Protein AF-A0A150VPA8-F1 (afdb_monomer_lite)

Secondary structure (DSSP, 8-state):
-------SSSEEEEEEEEEEESEETTEEPPTTEEEEEEEEEEEESTT--EEPPPHHHHEEEE-TTHHHHHHH-TTS--SS--EEPPBB-HHHHH-TT----B-TTTPEEPTT-EEEEEEEEEEETT---TT-EEEE-SS-SS-SEEEE----EE---------

Foldseek 3Di:
DPDQPPDPDQKDKDFPAWAWAQDDVVGGAPPQKIKIKTKIKMAGHAPDKDFQAQFLAWKAKDAPCQVVVCVVPVLFDGLTFPDKDAWAAPVQVPDPVRDPHADNGRGIHDHPGITIMMTIGMDGPPTDLCAIWMATGRDDPDGPGTDRNHDHYYPPDPPPPDD

Radius of gyration: 15.94 Å; chains: 1; bounding box: 43×34×48 Å

Structure (mmCIF, N/CA/C/O backbone):
data_AF-A0A150VPA8-F1
#
_entry.id   AF-A0A150VPA8-F1
#
loop_
_atom_site.group_PDB
_atom_site.id
_atom_site.type_symbol
_atom_site.label_atom_id
_atom_site.label_alt_id
_atom_site.label_comp_id
_atom_site.label_asym_id
_atom_site.label_entity_id
_atom_site.label_seq_id
_atom_site.pdbx_PDB_ins_code
_atom_site.Cartn_x
_atom_site.Cartn_y
_atom_site.Cartn_z
_atom_site.occupancy
_atom_site.B_iso_or_equiv
_atom_site.auth_seq_id
_atom_site.auth_comp_id
_atom_site.auth_asym_id
_atom_site.auth_atom_id
_atom_site.pdbx_PDB_model_num
ATOM 1 N N . MET A 1 1 ? 2.827 -22.348 -7.184 1.00 30.06 1 MET A N 1
ATOM 2 C CA . MET A 1 1 ? 2.744 -20.997 -7.776 1.00 30.06 1 MET A CA 1
ATOM 3 C C . MET A 1 1 ? 1.298 -20.562 -7.666 1.00 30.06 1 MET A C 1
ATOM 5 O O . MET A 1 1 ? 0.452 -21.239 -8.229 1.00 30.06 1 MET A O 1
ATOM 9 N N . LEU A 1 2 ? 1.004 -19.539 -6.863 1.00 28.55 2 LEU A N 1
ATOM 10 C CA . LEU A 1 2 ? -0.327 -18.933 -6.831 1.00 28.55 2 LEU A CA 1
ATOM 11 C C . LEU A 1 2 ? -0.445 -18.065 -8.087 1.00 28.55 2 LEU A C 1
ATOM 13 O O . LEU A 1 2 ? 0.190 -17.016 -8.168 1.00 28.55 2 LEU A O 1
ATOM 17 N N . SER A 1 3 ? -1.161 -18.564 -9.093 1.00 29.86 3 SER A N 1
ATOM 18 C CA . SER A 1 3 ? -1.551 -17.770 -10.257 1.00 29.86 3 SER A CA 1
ATOM 19 C C . SER A 1 3 ? -2.592 -16.759 -9.798 1.00 29.86 3 SER A C 1
ATOM 21 O O . SER A 1 3 ? -3.674 -17.143 -9.366 1.00 29.86 3 SER A O 1
ATOM 23 N N . VAL A 1 4 ? -2.239 -15.479 -9.850 1.00 41.88 4 VAL A N 1
ATOM 24 C CA . VAL A 1 4 ? -3.201 -14.384 -9.721 1.00 41.88 4 VAL A CA 1
ATOM 25 C C . VAL A 1 4 ? -3.931 -14.328 -11.062 1.00 41.88 4 VAL A C 1
ATOM 27 O O . VAL A 1 4 ? -3.280 -14.136 -12.091 1.00 41.88 4 VAL A O 1
ATOM 30 N N . GLU A 1 5 ? -5.237 -14.605 -11.078 1.00 39.00 5 GLU A N 1
ATOM 31 C CA . GLU A 1 5 ? -6.059 -14.423 -12.278 1.00 39.00 5 GLU A CA 1
ATOM 32 C C . GLU A 1 5 ? -5.862 -12.994 -12.797 1.00 39.00 5 GLU A C 1
ATOM 34 O O . GLU A 1 5 ? -5.919 -12.029 -12.034 1.00 39.00 5 GLU A O 1
ATOM 39 N N . GLN A 1 6 ? -5.562 -12.860 -14.092 1.00 42.88 6 GLN A N 1
ATOM 40 C CA . GLN A 1 6 ? -5.503 -11.557 -14.744 1.00 42.88 6 GLN A CA 1
ATOM 41 C C . GLN A 1 6 ? -6.928 -11.013 -14.802 1.00 42.88 6 GLN A C 1
ATOM 43 O O . GLN A 1 6 ? -7.701 -11.378 -15.686 1.00 42.88 6 GLN A O 1
ATOM 48 N N . GLY A 1 7 ? -7.292 -10.178 -13.834 1.00 46.00 7 GLY A N 1
ATOM 49 C CA . GLY A 1 7 ? -8.530 -9.422 -13.915 1.00 46.00 7 GLY A CA 1
ATOM 50 C C . GLY A 1 7 ? -8.489 -8.370 -15.036 1.00 46.00 7 GLY A C 1
ATOM 51 O O . GLY A 1 7 ? -7.509 -8.268 -15.775 1.00 46.00 7 GLY A O 1
ATOM 52 N N . PRO A 1 8 ? -9.540 -7.547 -15.181 1.00 52.78 8 PRO A N 1
ATOM 53 C CA . PRO A 1 8 ? -9.716 -6.631 -16.317 1.00 52.78 8 PRO A CA 1
ATOM 54 C C . PRO A 1 8 ? -8.691 -5.485 -16.393 1.00 52.78 8 PRO A C 1
ATOM 56 O O . PRO A 1 8 ? -8.744 -4.666 -17.315 1.00 52.78 8 PRO A O 1
ATOM 59 N N . TYR A 1 9 ? -7.775 -5.386 -15.433 1.00 60.19 9 TYR A N 1
ATOM 60 C CA . TYR A 1 9 ? -6.811 -4.303 -15.353 1.00 60.19 9 TYR A CA 1
ATOM 61 C C . TYR A 1 9 ? -5.526 -4.644 -16.122 1.00 60.19 9 TYR A C 1
ATOM 63 O O . TYR A 1 9 ? -5.064 -5.781 -16.093 1.00 60.19 9 TYR A O 1
ATOM 71 N N . PRO A 1 10 ? -4.891 -3.667 -16.797 1.00 73.12 10 PRO A N 1
ATOM 72 C CA . PRO A 1 10 ? -3.720 -3.903 -17.651 1.00 73.12 10 PRO A CA 1
ATOM 73 C C . PRO A 1 10 ? -2.423 -4.202 -16.869 1.00 73.12 10 PRO A C 1
ATOM 75 O O . PRO A 1 10 ? -1.325 -4.009 -17.400 1.00 73.12 10 PRO A O 1
ATOM 78 N N . HIS A 1 11 ? -2.531 -4.640 -15.613 1.00 80.25 11 HIS A N 1
ATOM 79 C CA . HIS A 1 11 ? -1.420 -4.836 -14.696 1.00 80.25 11 HIS A CA 1
ATOM 80 C C . HIS A 1 11 ? -1.660 -5.990 -13.724 1.00 80.25 11 HIS A C 1
ATOM 82 O O . HIS A 1 11 ? -2.772 -6.476 -13.555 1.00 80.25 11 HIS A O 1
ATOM 88 N N . THR A 1 12 ? -0.578 -6.425 -13.094 1.00 85.69 12 THR A N 1
ATOM 89 C CA . THR A 1 12 ? -0.576 -7.393 -12.004 1.00 85.69 12 THR A CA 1
ATOM 90 C C . THR A 1 12 ? -0.005 -6.725 -10.765 1.00 85.69 12 THR A C 1
ATOM 92 O O . THR A 1 12 ? 0.948 -5.945 -10.858 1.00 85.69 12 THR A O 1
ATOM 95 N N . VAL A 1 13 ? -0.578 -7.046 -9.607 1.00 88.38 13 VAL A N 1
ATOM 96 C CA . VAL A 1 13 ? -0.109 -6.576 -8.303 1.00 88.38 13 VAL A CA 1
ATOM 97 C C . VAL A 1 13 ? 0.208 -7.775 -7.428 1.00 88.38 13 VAL A C 1
ATOM 99 O O . VAL A 1 13 ? -0.566 -8.727 -7.332 1.00 88.38 13 VAL A O 1
ATOM 102 N N . ARG A 1 14 ? 1.360 -7.725 -6.763 1.00 91.06 14 ARG A N 1
ATOM 103 C CA . ARG A 1 14 ? 1.750 -8.691 -5.740 1.00 91.06 14 ARG A CA 1
ATOM 104 C C . ARG A 1 14 ? 2.152 -7.958 -4.472 1.00 91.06 14 ARG A C 1
ATOM 106 O O . ARG A 1 14 ? 2.996 -7.066 -4.515 1.00 91.06 14 ARG A O 1
ATOM 113 N N . ILE A 1 15 ? 1.622 -8.405 -3.343 1.00 93.50 15 ILE A N 1
ATOM 114 C CA . ILE A 1 15 ? 2.077 -7.962 -2.027 1.00 93.50 15 ILE A CA 1
ATOM 115 C C . ILE A 1 15 ? 3.445 -8.590 -1.768 1.00 93.50 15 ILE A C 1
ATOM 117 O O . ILE A 1 15 ? 3.599 -9.812 -1.783 1.00 93.50 15 ILE A O 1
ATOM 121 N N . VAL A 1 16 ? 4.453 -7.743 -1.603 1.00 94.31 16 VAL A N 1
ATOM 122 C CA . VAL A 1 16 ? 5.800 -8.143 -1.186 1.00 94.31 16 VAL A CA 1
ATOM 123 C C . VAL A 1 16 ? 5.861 -8.209 0.332 1.00 94.31 16 VAL A C 1
ATOM 125 O O . VAL A 1 16 ? 6.441 -9.144 0.873 1.00 94.31 16 VAL A O 1
ATOM 128 N N . ASP A 1 17 ? 5.252 -7.229 0.998 1.00 93.44 17 ASP A N 1
ATOM 129 C CA . ASP A 1 17 ? 5.276 -7.095 2.447 1.00 93.44 17 ASP A CA 1
ATOM 130 C C . ASP A 1 17 ? 4.063 -6.303 2.942 1.00 93.44 17 ASP A C 1
ATOM 132 O O . ASP A 1 17 ? 3.506 -5.488 2.200 1.00 93.44 17 ASP A O 1
ATOM 136 N N . ALA A 1 18 ? 3.683 -6.529 4.195 1.00 94.94 18 ALA A N 1
ATOM 137 C CA . ALA A 1 18 ? 2.577 -5.848 4.852 1.00 94.94 18 ALA A CA 1
ATOM 138 C C . ALA A 1 18 ? 2.915 -5.607 6.322 1.00 94.94 18 ALA A C 1
ATOM 140 O O . ALA A 1 18 ? 3.324 -6.528 7.038 1.00 94.94 18 ALA A O 1
ATOM 141 N N . PHE A 1 19 ? 2.725 -4.376 6.784 1.00 93.62 19 PHE A N 1
ATOM 142 C CA . PHE A 1 19 ? 3.023 -4.016 8.158 1.00 93.62 19 PHE A CA 1
ATOM 143 C C . PHE A 1 19 ? 2.129 -2.915 8.708 1.00 93.62 19 PHE A C 1
ATOM 145 O O . PHE A 1 19 ? 1.557 -2.124 7.968 1.00 93.62 19 PHE A O 1
ATOM 152 N N . VAL A 1 20 ? 2.011 -2.892 10.030 1.00 93.69 20 VAL A N 1
ATOM 153 C CA . VAL A 1 20 ? 1.402 -1.802 10.781 1.00 93.69 20 VAL A CA 1
ATOM 154 C C . VAL A 1 20 ? 2.487 -0.788 11.119 1.00 93.69 20 VAL A C 1
ATOM 156 O O . VAL A 1 20 ? 3.524 -1.173 11.665 1.00 93.69 20 VAL A O 1
ATOM 159 N N . SER A 1 21 ? 2.230 0.480 10.812 1.00 90.25 21 SER A N 1
ATOM 160 C CA . SER A 1 21 ? 3.109 1.614 11.091 1.00 90.25 21 SER A CA 1
ATOM 161 C C . SER A 1 21 ? 2.324 2.725 11.794 1.00 90.25 21 SER A C 1
ATOM 163 O O . SER A 1 21 ? 1.208 3.035 11.368 1.00 90.25 21 SER A O 1
ATOM 165 N N . PRO A 1 22 ? 2.875 3.363 12.841 1.00 89.31 22 PRO A N 1
ATOM 166 C CA . PRO A 1 22 ? 2.262 4.554 13.427 1.00 89.31 22 PRO A CA 1
ATOM 167 C C . PRO A 1 22 ? 2.276 5.750 12.465 1.00 89.31 22 PRO A C 1
ATOM 169 O O . PRO A 1 22 ? 1.453 6.647 12.610 1.00 89.31 22 PRO A O 1
ATOM 172 N N . ASP A 1 23 ? 3.154 5.741 11.458 1.00 85.44 23 ASP A N 1
ATOM 173 C CA . ASP A 1 23 ? 3.377 6.877 10.567 1.00 85.44 23 ASP A CA 1
ATOM 174 C C . ASP A 1 23 ? 3.334 6.465 9.087 1.00 85.44 23 ASP A C 1
ATOM 176 O O . ASP A 1 23 ? 3.852 5.414 8.689 1.00 85.44 23 ASP A O 1
ATOM 180 N N . ALA A 1 24 ? 2.752 7.330 8.259 1.00 85.94 24 ALA A N 1
ATOM 181 C CA . ALA A 1 24 ? 3.022 7.410 6.829 1.00 85.94 24 ALA A CA 1
ATOM 182 C C . ALA A 1 24 ? 4.040 8.546 6.582 1.00 85.94 24 ALA A C 1
ATOM 184 O O . ALA A 1 24 ? 4.246 9.387 7.464 1.00 85.94 24 ALA A O 1
ATOM 185 N N . PRO A 1 25 ? 4.719 8.602 5.418 1.00 81.88 25 PRO A N 1
ATOM 186 C CA . PRO A 1 25 ? 5.669 9.672 5.122 1.00 81.88 25 PRO A CA 1
ATOM 187 C C . PRO A 1 25 ? 5.045 11.053 5.343 1.00 81.88 25 PRO A C 1
ATOM 189 O O . PRO A 1 25 ? 4.025 11.370 4.742 1.00 81.88 25 PRO A O 1
ATOM 192 N N . GLU A 1 26 ? 5.657 11.849 6.224 1.00 81.06 26 GLU A N 1
ATOM 193 C CA . GLU A 1 26 ? 5.213 13.207 6.591 1.00 81.06 26 GLU A CA 1
ATOM 194 C C . GLU A 1 26 ? 3.814 13.291 7.242 1.00 81.06 26 GLU A C 1
ATOM 196 O O . GLU A 1 26 ? 3.315 14.390 7.482 1.00 81.06 26 GLU A O 1
ATOM 201 N N . SER A 1 27 ? 3.195 12.154 7.573 1.00 86.00 27 SER A N 1
ATOM 202 C CA . SER A 1 27 ? 1.819 12.078 8.065 1.00 86.00 27 SER A CA 1
ATOM 203 C C . SER A 1 27 ? 1.694 11.052 9.202 1.00 86.00 27 SER A C 1
ATOM 205 O O . SER A 1 27 ? 1.463 9.866 8.944 1.00 86.00 27 SER A O 1
ATOM 207 N N . PRO A 1 28 ? 1.857 11.470 10.471 1.00 91.00 28 PRO A N 1
ATOM 208 C CA . PRO A 1 28 ? 1.614 10.593 11.614 1.00 91.00 28 PRO A CA 1
ATOM 209 C C . PRO A 1 28 ? 0.135 10.204 11.707 1.00 91.00 28 PRO A C 1
ATOM 211 O O . PRO A 1 28 ? -0.748 10.994 11.356 1.00 91.00 28 PRO A O 1
ATOM 214 N N . ALA A 1 29 ? -0.154 8.992 12.187 1.00 91.38 29 ALA A N 1
ATOM 215 C CA . ALA A 1 29 ? -1.532 8.556 12.369 1.00 91.38 29 ALA A CA 1
ATOM 216 C C . ALA A 1 29 ? -2.222 9.395 13.466 1.00 91.38 29 ALA A C 1
ATOM 218 O O . ALA A 1 29 ? -1.614 9.699 14.500 1.00 91.38 29 ALA A O 1
ATOM 219 N N . PRO A 1 30 ? -3.500 9.770 13.281 1.00 92.81 30 PRO A N 1
ATOM 220 C CA . PRO A 1 30 ? -4.314 10.332 14.348 1.00 92.81 30 PRO A CA 1
ATOM 221 C C . PRO A 1 30 ? -4.421 9.376 15.537 1.00 92.81 30 PRO A C 1
ATOM 223 O O . PRO A 1 30 ? -4.194 8.171 15.427 1.00 92.81 30 PRO A O 1
ATOM 226 N N . LYS A 1 31 ? -4.816 9.923 16.687 1.00 93.44 31 LYS A N 1
ATOM 227 C CA . LYS A 1 31 ? -5.022 9.137 17.903 1.00 93.44 31 LYS A CA 1
ATOM 228 C C . LYS A 1 31 ? -5.995 7.975 17.642 1.00 93.44 31 LYS A C 1
ATOM 230 O O . LYS A 1 31 ? -7.011 8.172 16.988 1.00 93.44 31 LYS A O 1
ATOM 235 N N . ASP A 1 32 ? -5.687 6.807 18.208 1.00 94.31 32 ASP A N 1
ATOM 236 C CA . ASP A 1 32 ? -6.488 5.574 18.136 1.00 94.31 32 ASP A CA 1
ATOM 237 C C . ASP A 1 32 ? -6.533 4.928 16.724 1.00 94.31 32 ASP A C 1
ATOM 239 O O . ASP A 1 32 ? -7.196 3.904 16.512 1.00 94.31 32 ASP A O 1
ATOM 243 N N . LEU A 1 33 ? -5.765 5.474 15.772 1.00 94.94 33 LEU A N 1
ATOM 244 C CA . LEU A 1 33 ? -5.592 4.970 14.412 1.00 94.94 33 LEU A CA 1
ATOM 245 C C . LEU A 1 33 ? -4.130 4.577 14.148 1.00 94.94 33 LEU A C 1
ATOM 247 O O . LEU A 1 33 ? -3.199 4.984 14.837 1.00 94.94 33 LEU A O 1
ATOM 251 N N . THR A 1 34 ? -3.926 3.764 13.120 1.00 95.00 34 THR A N 1
ATOM 252 C CA . THR A 1 34 ? -2.615 3.328 12.638 1.00 95.00 34 THR A CA 1
ATOM 253 C C . THR A 1 34 ? -2.665 3.120 11.129 1.00 95.00 34 THR A C 1
ATOM 255 O O . THR A 1 34 ? -3.744 2.968 10.555 1.00 95.00 34 THR A O 1
ATOM 258 N N . TYR A 1 35 ? -1.517 3.083 10.461 1.00 94.12 35 TYR A N 1
ATOM 259 C CA . TYR A 1 35 ? -1.468 2.745 9.046 1.00 94.12 35 TYR A CA 1
ATOM 260 C C . TYR A 1 35 ? -1.188 1.265 8.841 1.00 94.12 35 TYR A C 1
ATOM 262 O O . TYR A 1 35 ? -0.257 0.706 9.418 1.00 94.12 35 TYR A O 1
ATOM 270 N N . VAL A 1 36 ? -1.922 0.649 7.918 1.00 94.62 36 VAL A N 1
ATOM 271 C CA . VAL A 1 36 ? -1.439 -0.546 7.223 1.00 94.62 36 VAL A CA 1
ATOM 272 C C . VAL A 1 36 ? -0.631 -0.079 6.025 1.00 94.62 36 VAL A C 1
ATOM 274 O O . VAL A 1 36 ? -1.182 0.473 5.073 1.00 94.62 36 VAL A O 1
ATOM 277 N N . GLN A 1 37 ? 0.675 -0.310 6.073 1.00 94.38 37 GLN A N 1
ATOM 278 C CA . GLN A 1 37 ? 1.579 -0.112 4.956 1.00 94.38 37 GLN A CA 1
ATOM 279 C C . GLN A 1 37 ? 1.741 -1.412 4.171 1.00 94.38 37 GLN A C 1
ATOM 281 O O . GLN A 1 37 ? 2.060 -2.463 4.730 1.00 94.38 37 GLN A O 1
ATOM 286 N N . LEU A 1 38 ? 1.599 -1.324 2.853 1.00 94.06 38 LEU A N 1
ATOM 287 C CA . LEU A 1 38 ? 1.904 -2.407 1.928 1.00 94.06 38 LEU A CA 1
ATOM 288 C C . LEU A 1 38 ? 3.098 -2.038 1.059 1.00 94.06 38 LEU A C 1
ATOM 290 O O . LEU A 1 38 ? 3.179 -0.924 0.545 1.00 94.06 38 LEU A O 1
ATOM 294 N N . VAL A 1 39 ? 3.994 -2.999 0.844 1.00 93.12 39 VAL A N 1
ATOM 295 C CA . VAL A 1 39 ? 4.975 -2.950 -0.241 1.00 93.12 39 VAL A CA 1
ATOM 296 C C . VAL A 1 39 ? 4.423 -3.764 -1.396 1.00 93.12 39 VAL A C 1
ATOM 298 O O . VAL A 1 39 ? 4.213 -4.973 -1.280 1.00 93.12 39 VAL A O 1
ATOM 301 N N . LEU A 1 40 ? 4.193 -3.101 -2.520 1.00 92.75 40 LEU A N 1
ATOM 302 C CA . LEU A 1 40 ? 3.539 -3.673 -3.686 1.00 92.75 40 LEU A CA 1
ATOM 303 C C . LEU A 1 40 ? 4.533 -3.775 -4.832 1.00 92.75 40 LEU A C 1
ATOM 305 O O . LEU A 1 40 ? 5.221 -2.808 -5.138 1.00 92.75 40 LEU A O 1
ATOM 309 N N . LYS A 1 41 ? 4.573 -4.937 -5.483 1.00 93.44 41 LYS A N 1
ATOM 310 C CA . LYS A 1 41 ? 5.232 -5.137 -6.773 1.00 93.44 41 LYS A CA 1
ATOM 311 C C . LYS A 1 41 ? 4.173 -5.075 -7.864 1.00 93.44 41 LYS A C 1
ATOM 313 O O . LYS A 1 41 ? 3.253 -5.891 -7.866 1.00 93.44 41 LYS A O 1
ATOM 318 N N . VAL A 1 42 ? 4.328 -4.135 -8.783 1.00 91.00 42 VAL A N 1
ATOM 319 C CA . VAL A 1 42 ? 3.420 -3.871 -9.896 1.00 91.00 42 VAL A CA 1
ATOM 320 C C . VAL A 1 42 ? 4.137 -4.146 -11.205 1.00 91.00 42 VAL A C 1
ATOM 322 O O . VAL A 1 42 ? 5.252 -3.679 -11.419 1.00 91.00 42 VAL A O 1
ATOM 325 N N . ALA A 1 43 ? 3.500 -4.899 -12.092 1.00 89.25 43 ALA A N 1
ATOM 326 C CA . ALA A 1 43 ? 4.003 -5.127 -13.440 1.00 89.25 43 ALA A CA 1
ATOM 327 C C . ALA A 1 43 ? 2.871 -4.980 -14.454 1.00 89.25 43 ALA A C 1
ATOM 329 O O . ALA A 1 43 ? 1.768 -5.482 -14.232 1.00 89.25 43 ALA A O 1
ATOM 330 N N . GLY A 1 44 ? 3.145 -4.293 -15.562 1.00 83.81 44 GLY A N 1
ATOM 331 C CA . GLY A 1 44 ? 2.208 -4.179 -16.676 1.00 83.81 44 GLY A CA 1
ATOM 332 C C . GLY A 1 44 ? 2.042 -5.488 -17.448 1.00 83.81 44 GLY A C 1
ATOM 333 O O . GLY A 1 44 ? 2.749 -6.473 -17.230 1.00 83.81 44 GLY A O 1
ATOM 334 N N . THR A 1 45 ? 1.105 -5.481 -18.391 1.00 83.00 45 THR A N 1
ATOM 335 C CA . THR A 1 45 ? 0.992 -6.547 -19.394 1.00 83.00 45 THR A CA 1
ATOM 336 C C . THR A 1 45 ? 2.278 -6.613 -20.234 1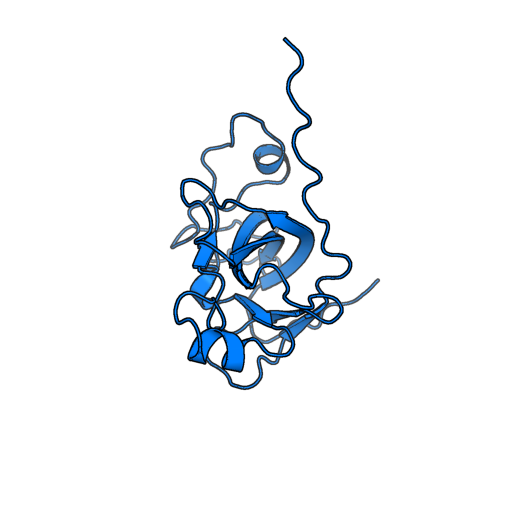.00 83.00 45 THR A C 1
ATOM 338 O O . THR A 1 45 ? 2.765 -5.555 -20.643 1.00 83.00 45 THR A O 1
ATOM 341 N N . PRO A 1 46 ? 2.813 -7.810 -20.548 1.00 83.75 46 PRO A N 1
ATOM 342 C CA . PRO A 1 46 ? 4.030 -7.928 -21.344 1.00 83.75 46 PRO A CA 1
ATOM 343 C C . PRO A 1 46 ? 3.980 -7.147 -22.663 1.00 83.75 46 PRO A C 1
ATOM 345 O O . PRO A 1 46 ? 2.956 -7.134 -23.355 1.00 83.75 46 PRO A O 1
ATOM 348 N N . GLY A 1 47 ? 5.080 -6.476 -23.002 1.00 84.56 47 GLY A N 1
ATOM 349 C CA . GLY A 1 47 ? 5.217 -5.646 -24.199 1.00 84.56 47 GLY A CA 1
ATOM 350 C C . GLY A 1 47 ? 4.370 -4.368 -24.219 1.00 84.56 47 GLY A C 1
ATOM 351 O O . GLY A 1 47 ? 4.297 -3.713 -25.261 1.00 84.56 47 GLY A O 1
ATOM 352 N N . ARG A 1 48 ? 3.704 -3.996 -23.113 1.00 81.94 48 ARG A N 1
ATOM 353 C CA . ARG A 1 48 ? 2.886 -2.777 -23.034 1.00 81.94 48 ARG A CA 1
ATOM 354 C C . ARG A 1 48 ? 3.301 -1.891 -21.859 1.00 81.94 48 ARG A C 1
ATOM 356 O O . ARG A 1 48 ? 3.284 -2.360 -20.721 1.00 81.94 48 ARG A O 1
ATOM 363 N N . PRO A 1 49 ? 3.632 -0.609 -22.102 1.00 84.00 49 PRO A N 1
ATOM 364 C CA . PRO A 1 49 ? 3.818 0.339 -21.015 1.00 84.00 49 PRO A CA 1
ATOM 365 C C . PRO A 1 49 ? 2.485 0.592 -20.303 1.00 84.00 49 PRO A C 1
ATOM 367 O O . PRO A 1 49 ? 1.405 0.434 -20.881 1.00 84.00 49 PRO A O 1
ATOM 370 N N . LEU A 1 50 ? 2.574 1.004 -19.044 1.00 87.00 50 LEU A N 1
ATOM 371 C CA . LEU A 1 50 ? 1.430 1.205 -18.162 1.00 87.00 50 LEU A CA 1
ATOM 372 C C . LEU A 1 50 ? 1.538 2.564 -17.475 1.00 87.00 50 LEU A C 1
ATOM 374 O O . LEU A 1 50 ? 2.602 2.937 -16.995 1.00 87.00 50 LEU A O 1
ATOM 378 N N . LYS A 1 51 ? 0.421 3.284 -17.353 1.00 88.31 51 LYS A N 1
ATOM 379 C CA . LYS A 1 51 ? 0.368 4.446 -16.462 1.00 88.31 51 LYS A CA 1
ATOM 380 C C . LYS A 1 51 ? 0.375 3.987 -15.012 1.00 88.31 51 LYS A C 1
ATOM 382 O O . LYS A 1 51 ? -0.452 3.159 -14.639 1.00 88.31 51 LYS A O 1
ATOM 387 N N . ALA A 1 52 ? 1.282 4.550 -14.220 1.00 88.19 52 ALA A N 1
ATOM 388 C CA . ALA A 1 52 ? 1.413 4.272 -12.797 1.00 88.19 52 ALA A CA 1
ATOM 389 C C . ALA A 1 52 ? 0.031 4.305 -12.105 1.00 88.19 52 ALA A C 1
ATOM 391 O O . ALA A 1 52 ? -0.634 5.349 -12.145 1.00 88.19 52 ALA A O 1
ATOM 392 N N . PRO A 1 53 ? -0.441 3.181 -11.524 1.00 85.12 53 PRO A 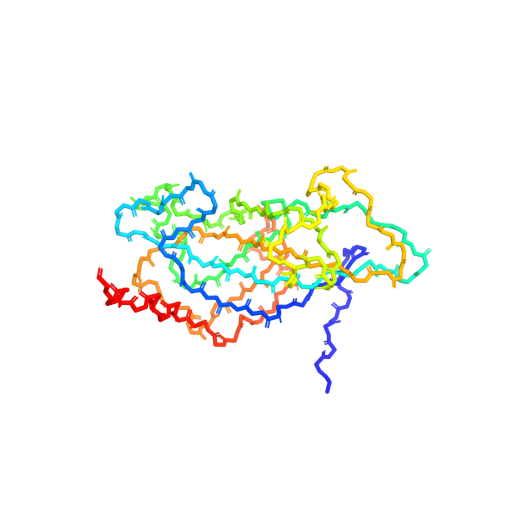N 1
ATOM 393 C CA . PRO A 1 53 ? -1.741 3.154 -10.873 1.00 85.12 53 PRO A CA 1
ATOM 394 C C . PRO A 1 53 ? -1.721 4.035 -9.623 1.00 85.12 53 PRO A C 1
ATOM 396 O O . PRO A 1 53 ? -0.835 3.925 -8.777 1.00 85.12 53 PRO A O 1
ATOM 399 N N . HIS A 1 54 ? -2.697 4.929 -9.491 1.00 85.25 54 HIS A N 1
ATOM 400 C CA . HIS A 1 54 ? -2.799 5.747 -8.288 1.00 85.25 54 HIS A CA 1
ATOM 401 C C . HIS A 1 54 ? -3.381 4.902 -7.140 1.00 85.25 54 HIS A C 1
ATOM 403 O O . HIS A 1 54 ? -4.514 4.438 -7.292 1.00 85.25 54 HIS A O 1
ATOM 409 N N . PRO A 1 55 ? -2.696 4.743 -5.992 1.00 83.75 55 PRO A N 1
ATOM 410 C CA . PRO A 1 55 ? -3.145 3.865 -4.906 1.00 83.75 55 PRO A CA 1
ATOM 411 C C . PRO A 1 55 ? -4.598 4.095 -4.482 1.00 83.75 55 PRO A C 1
ATOM 413 O O . PRO A 1 55 ? -5.389 3.163 -4.511 1.00 83.75 55 PRO A O 1
ATOM 416 N N . ASN A 1 56 ? -4.997 5.348 -4.244 1.00 81.12 56 ASN A N 1
ATOM 417 C CA . ASN A 1 56 ? -6.373 5.693 -3.853 1.00 81.12 56 ASN A CA 1
ATOM 418 C C . ASN A 1 56 ? -7.433 5.300 -4.906 1.00 81.12 56 ASN A C 1
ATOM 420 O O . ASN A 1 56 ? -8.560 4.947 -4.582 1.00 81.12 56 ASN A O 1
ATOM 424 N N . ALA A 1 57 ? -7.085 5.322 -6.196 1.00 78.12 57 ALA A N 1
ATOM 425 C CA . ALA A 1 57 ? -8.040 4.979 -7.250 1.00 78.12 57 ALA A CA 1
ATOM 426 C C . ALA A 1 57 ? -8.158 3.464 -7.471 1.00 78.12 57 ALA A C 1
ATOM 428 O O . ALA A 1 57 ? -9.193 2.991 -7.947 1.00 78.12 57 ALA A O 1
ATOM 429 N N . TYR A 1 58 ? -7.093 2.723 -7.164 1.00 80.75 58 TYR A N 1
ATOM 430 C CA . TYR A 1 58 ? -6.965 1.323 -7.544 1.00 80.75 58 TYR A CA 1
ATOM 431 C C . TYR A 1 58 ? -7.051 0.368 -6.372 1.00 80.75 58 TYR A C 1
ATOM 433 O O . TYR A 1 58 ? -7.552 -0.723 -6.581 1.00 80.75 58 TYR A O 1
ATOM 441 N N . TRP A 1 59 ? -6.625 0.732 -5.167 1.00 88.38 59 TRP A N 1
ATOM 442 C CA . TRP A 1 59 ? -6.407 -0.232 -4.093 1.00 88.38 59 TRP A CA 1
ATOM 443 C C . TRP A 1 59 ? -7.107 0.148 -2.805 1.00 88.38 59 TRP A C 1
ATOM 445 O O . TRP A 1 59 ? -7.139 1.313 -2.424 1.00 88.38 59 TRP A O 1
ATOM 455 N N . VAL A 1 60 ? -7.606 -0.870 -2.112 1.00 90.69 60 VAL A N 1
ATOM 456 C CA . VAL A 1 60 ? -8.164 -0.769 -0.765 1.00 90.69 60 VAL A CA 1
ATOM 457 C C . VAL A 1 60 ? -7.834 -2.039 0.016 1.00 90.69 60 VAL A C 1
ATOM 459 O O . VAL A 1 60 ? -7.963 -3.154 -0.493 1.00 90.69 60 VAL A O 1
ATOM 462 N N . VAL A 1 61 ? -7.417 -1.885 1.266 1.00 92.25 61 VAL A N 1
ATOM 463 C CA . VAL A 1 61 ? -7.349 -2.965 2.247 1.00 92.25 61 VAL A CA 1
ATOM 464 C C . VAL A 1 61 ? -8.743 -3.166 2.831 1.00 92.25 61 VAL A C 1
ATOM 466 O O . VAL A 1 61 ? -9.250 -2.341 3.590 1.00 92.25 61 VAL A O 1
ATOM 469 N N . ARG A 1 62 ? -9.378 -4.284 2.488 1.00 91.31 62 ARG A N 1
ATOM 470 C CA . ARG A 1 62 ? -10.641 -4.709 3.095 1.00 91.31 62 ARG A CA 1
ATOM 471 C C . ARG A 1 62 ? -10.370 -5.562 4.322 1.00 91.31 62 ARG A C 1
ATOM 473 O O . ARG A 1 62 ? -9.592 -6.510 4.253 1.00 91.31 62 ARG A O 1
ATOM 480 N N . TYR A 1 63 ? -11.058 -5.251 5.412 1.00 92.44 63 TYR A N 1
ATOM 481 C CA . TYR A 1 63 ? -11.074 -6.023 6.651 1.00 92.44 63 TYR A CA 1
ATOM 482 C C . TYR A 1 63 ? -12.465 -5.945 7.294 1.00 92.44 63 TYR A C 1
ATOM 484 O O . TYR A 1 63 ? -13.261 -5.047 6.985 1.00 92.44 63 TYR A O 1
ATOM 492 N N . ASP A 1 64 ? -12.767 -6.904 8.165 1.00 91.69 64 ASP A N 1
ATOM 493 C CA . ASP A 1 64 ? -14.065 -6.988 8.830 1.00 91.69 64 ASP A CA 1
ATOM 494 C C . ASP A 1 64 ? -14.273 -5.760 9.733 1.00 91.69 64 ASP A C 1
ATOM 496 O O . ASP A 1 64 ? -13.411 -5.393 10.527 1.00 91.69 64 ASP A O 1
ATOM 500 N N . GLY A 1 65 ? -15.425 -5.100 9.598 1.00 91.44 65 GLY A N 1
ATOM 501 C CA . GLY A 1 65 ? -15.762 -3.913 10.390 1.00 91.44 65 GLY A CA 1
ATOM 502 C C . GLY A 1 65 ? -15.249 -2.576 9.842 1.00 91.44 65 GLY A C 1
ATOM 503 O O . GLY A 1 65 ? -15.560 -1.553 10.444 1.00 91.44 65 GLY A O 1
ATOM 504 N N . CYS A 1 66 ? -14.557 -2.543 8.691 1.00 91.69 66 CYS A N 1
ATOM 505 C CA . CYS A 1 66 ? -14.051 -1.294 8.097 1.00 91.69 66 CYS A CA 1
ATOM 506 C C . CYS A 1 66 ? -15.154 -0.227 7.953 1.00 91.69 66 CYS A C 1
ATOM 508 O O . CYS A 1 66 ? -15.031 0.863 8.500 1.00 91.69 66 CYS A O 1
ATOM 510 N N . LYS A 1 67 ? -16.272 -0.546 7.280 1.00 90.62 67 LYS A N 1
ATOM 511 C CA . LYS A 1 67 ? -17.367 0.420 7.049 1.00 90.62 67 LYS A CA 1
ATOM 512 C C . LYS A 1 67 ? -17.925 0.995 8.355 1.00 90.62 67 LYS A C 1
ATOM 514 O O . LYS A 1 67 ? -18.085 2.201 8.467 1.00 90.62 67 LYS A O 1
ATOM 519 N N . THR A 1 68 ? -18.161 0.145 9.351 1.00 93.38 68 THR A N 1
ATOM 520 C CA . THR A 1 68 ? -18.644 0.576 10.670 1.00 93.38 68 THR A CA 1
ATOM 521 C C . THR A 1 68 ? -17.626 1.466 11.384 1.00 93.38 68 THR A C 1
ATOM 523 O O . THR A 1 68 ? -18.009 2.452 12.005 1.00 93.38 68 THR A O 1
ATOM 526 N N . ALA A 1 69 ? -16.330 1.156 11.277 1.00 92.56 69 ALA A N 1
ATOM 527 C CA . ALA A 1 69 ? -15.277 2.014 11.808 1.00 92.56 69 ALA A CA 1
ATOM 528 C C . ALA A 1 69 ? -15.237 3.375 11.092 1.00 92.56 69 ALA A C 1
ATOM 530 O O . ALA A 1 69 ? -15.124 4.392 11.761 1.00 92.56 69 ALA A O 1
ATOM 531 N N . GLN A 1 70 ? -15.416 3.406 9.768 1.00 93.06 70 GLN A N 1
ATOM 532 C CA . GLN A 1 7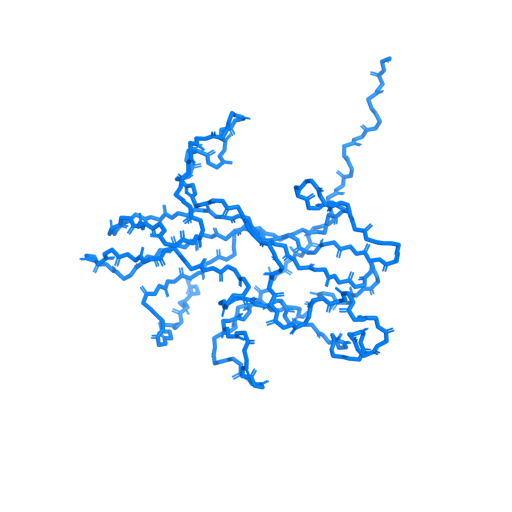0 ? -15.480 4.645 8.986 1.00 93.06 70 GLN A CA 1
ATOM 533 C C . GLN A 1 70 ? -16.715 5.504 9.295 1.00 93.06 70 GLN A C 1
ATOM 535 O O . GLN A 1 70 ? -16.639 6.729 9.275 1.00 93.06 70 GLN A O 1
ATOM 540 N N . GLU A 1 71 ? -17.858 4.887 9.596 1.00 93.00 71 GLU A N 1
ATOM 541 C CA . GLU A 1 71 ? -19.056 5.605 10.053 1.00 93.00 71 GLU A CA 1
ATOM 542 C C . GLU A 1 71 ? -18.850 6.252 11.432 1.00 93.00 71 GLU A C 1
ATOM 544 O O . GLU A 1 71 ? -19.398 7.322 11.697 1.00 93.00 71 GLU A O 1
ATOM 549 N N . ALA A 1 72 ? -18.064 5.612 12.303 1.00 93.56 72 ALA A N 1
ATOM 550 C CA . ALA A 1 72 ? -17.719 6.137 13.621 1.00 93.56 72 ALA A CA 1
ATOM 551 C C . ALA A 1 72 ? -16.599 7.191 13.566 1.00 93.56 72 ALA A C 1
ATOM 553 O O . ALA A 1 72 ? -16.624 8.152 14.334 1.00 93.56 72 ALA A O 1
ATOM 554 N N . ASP A 1 73 ? -15.643 7.020 12.655 1.00 93.75 73 ASP A N 1
ATOM 555 C CA . ASP A 1 73 ? -14.533 7.931 12.414 1.00 93.75 73 ASP A CA 1
ATOM 556 C C . ASP A 1 73 ? -14.248 8.037 10.910 1.00 93.75 73 ASP A C 1
ATOM 558 O O . ASP A 1 73 ? -13.659 7.150 10.289 1.00 93.75 73 ASP A O 1
ATOM 562 N N . SER A 1 74 ? -14.632 9.176 10.327 1.00 91.25 74 SER A N 1
ATOM 563 C CA . SER A 1 74 ? -14.473 9.452 8.895 1.00 91.25 74 SER A CA 1
ATOM 564 C C . SER A 1 74 ? -13.021 9.457 8.403 1.00 91.25 74 SER A C 1
ATOM 566 O O . SER A 1 74 ? -12.806 9.466 7.192 1.00 91.25 74 SER A O 1
ATOM 568 N N . GLN A 1 75 ? -12.035 9.475 9.309 1.00 91.12 75 GLN A N 1
ATOM 569 C CA . GLN A 1 75 ? -10.621 9.374 8.954 1.00 91.12 75 GLN A CA 1
ATOM 570 C C . GLN A 1 75 ? -10.223 7.944 8.567 1.00 91.12 75 GLN A C 1
ATOM 572 O O . GLN A 1 75 ? -9.245 7.771 7.847 1.00 91.12 75 GLN A O 1
ATOM 577 N N . VAL A 1 76 ? -10.968 6.915 8.992 1.00 91.88 76 VAL A N 1
ATOM 578 C CA . VAL A 1 76 ? -10.684 5.526 8.605 1.00 91.88 76 VAL A CA 1
ATOM 579 C C . VAL A 1 76 ? -10.837 5.365 7.089 1.00 91.88 76 VAL A C 1
ATOM 581 O O . VAL A 1 76 ? -11.905 5.596 6.511 1.00 91.88 76 VAL A O 1
ATOM 584 N N . GLY A 1 77 ? -9.766 4.916 6.437 1.00 88.19 77 GLY A N 1
ATOM 585 C CA . GLY A 1 77 ? -9.729 4.701 4.999 1.00 88.19 77 GLY A CA 1
ATOM 586 C C . GLY A 1 77 ? -10.395 3.379 4.635 1.00 88.19 77 GLY A C 1
ATOM 587 O O . GLY A 1 77 ? -9.773 2.332 4.738 1.00 88.19 77 GLY A O 1
ATOM 588 N N . CYS A 1 78 ? -11.658 3.397 4.200 1.00 88.31 78 CYS A N 1
ATOM 589 C CA . CYS A 1 78 ? -12.338 2.208 3.646 1.00 88.31 78 CYS A CA 1
ATOM 590 C C . CYS A 1 78 ? -12.682 2.328 2.157 1.00 88.31 78 CYS A C 1
ATOM 592 O O . CYS A 1 78 ? -13.236 1.393 1.578 1.00 88.31 78 CYS A O 1
ATOM 594 N N . GLY A 1 79 ? -12.383 3.477 1.545 1.00 82.62 79 GLY A N 1
ATOM 595 C CA . GLY A 1 79 ? -12.641 3.749 0.127 1.00 82.62 79 GLY A CA 1
ATOM 596 C C . GLY A 1 79 ? -11.418 3.590 -0.776 1.00 82.62 79 GLY A C 1
ATOM 597 O O . GLY A 1 79 ? -11.574 3.470 -1.987 1.00 82.62 79 GLY A O 1
ATOM 598 N N . GLY A 1 80 ? -10.218 3.571 -0.201 1.00 85.75 80 GLY A N 1
ATOM 599 C CA . GLY A 1 80 ? -8.968 3.495 -0.939 1.00 85.75 80 GLY A CA 1
ATOM 600 C C . GLY A 1 80 ? -7.766 3.624 -0.011 1.00 85.75 80 GLY A C 1
ATOM 601 O O . GLY A 1 80 ? -7.914 3.969 1.159 1.00 85.75 80 GLY A O 1
ATOM 602 N N . MET A 1 81 ? -6.580 3.345 -0.545 1.00 87.38 81 MET A N 1
ATOM 603 C CA . MET A 1 81 ? -5.313 3.644 0.116 1.00 87.38 81 MET A CA 1
ATOM 604 C C . MET A 1 81 ? -5.007 5.134 -0.058 1.00 87.38 81 MET A C 1
ATOM 606 O O . MET A 1 81 ? -4.872 5.611 -1.188 1.00 87.38 81 MET A O 1
ATOM 610 N N . ASP A 1 82 ? -4.939 5.863 1.054 1.00 69.31 82 ASP A N 1
ATOM 611 C CA . ASP A 1 82 ? -4.856 7.328 1.094 1.00 69.31 82 ASP A CA 1
ATOM 612 C C . ASP A 1 82 ? -3.605 7.859 0.387 1.00 69.31 82 ASP A C 1
ATOM 614 O O . ASP A 1 82 ? -3.658 8.892 -0.284 1.00 69.31 82 ASP A O 1
ATOM 618 N N . ASP A 1 83 ? -2.517 7.085 0.438 1.00 68.38 83 ASP A N 1
ATOM 619 C CA . ASP A 1 83 ? -1.213 7.480 -0.072 1.00 68.38 83 ASP A CA 1
ATOM 620 C C . ASP A 1 83 ? -0.477 6.369 -0.813 1.00 68.38 83 ASP A C 1
ATOM 622 O O . ASP A 1 83 ? -0.681 5.170 -0.605 1.00 68.38 83 ASP A O 1
ATOM 626 N N . GLY A 1 84 ? 0.480 6.801 -1.633 1.00 69.81 84 GLY A N 1
ATOM 627 C CA . GLY A 1 84 ? 1.614 5.960 -1.963 1.00 69.81 84 GLY A CA 1
ATOM 628 C C . GLY A 1 84 ? 2.821 6.733 -2.457 1.00 69.81 84 GLY A C 1
ATOM 629 O O . GLY A 1 84 ? 2.762 7.924 -2.783 1.00 69.81 84 GLY A O 1
ATOM 630 N N . THR A 1 85 ? 3.950 6.044 -2.489 1.00 84.69 85 THR A N 1
ATOM 631 C CA . THR A 1 85 ? 5.194 6.604 -3.008 1.00 84.69 85 THR A CA 1
ATOM 632 C C . THR A 1 85 ? 5.181 6.638 -4.527 1.00 84.69 85 THR A C 1
ATOM 634 O O . THR A 1 85 ? 4.319 6.051 -5.187 1.00 84.69 85 THR A O 1
ATOM 637 N N . ALA A 1 86 ? 6.202 7.276 -5.098 1.00 89.50 86 ALA A N 1
ATOM 638 C CA . ALA A 1 86 ? 6.610 6.966 -6.457 1.00 89.50 86 ALA A CA 1
ATOM 639 C C . ALA A 1 86 ? 6.828 5.449 -6.644 1.00 89.50 86 ALA A C 1
ATOM 641 O O . ALA A 1 86 ? 6.951 4.674 -5.688 1.00 89.50 86 ALA A O 1
ATOM 642 N N . TYR A 1 87 ? 6.840 5.044 -7.904 1.00 91.81 87 TYR A N 1
ATOM 643 C CA . TYR A 1 87 ? 7.166 3.703 -8.344 1.00 91.81 87 TYR A CA 1
ATOM 644 C C . TYR A 1 87 ? 8.665 3.605 -8.580 1.00 91.81 87 TYR A C 1
ATOM 646 O O . TYR A 1 87 ? 9.230 4.338 -9.386 1.00 91.81 87 TYR A O 1
ATOM 654 N N . PHE A 1 88 ? 9.306 2.686 -7.889 1.00 92.88 88 PHE A N 1
ATOM 655 C CA . PHE A 1 88 ? 10.745 2.488 -7.909 1.00 92.88 88 PHE A CA 1
ATOM 656 C C . PHE A 1 88 ? 11.089 1.200 -8.644 1.00 92.88 88 PHE A C 1
ATOM 658 O O . PHE A 1 88 ? 10.285 0.269 -8.688 1.00 92.88 88 PHE A O 1
ATOM 665 N N . THR A 1 89 ? 12.286 1.117 -9.209 1.00 91.50 89 THR A N 1
ATOM 666 C CA . THR A 1 89 ? 12.854 -0.195 -9.535 1.00 91.50 89 THR A CA 1
ATOM 667 C C . THR A 1 89 ? 13.154 -0.961 -8.238 1.00 91.50 89 THR A C 1
ATOM 669 O O . THR A 1 89 ? 13.086 -0.396 -7.144 1.00 91.50 89 THR A O 1
ATOM 672 N N . GLU A 1 90 ? 13.470 -2.255 -8.328 1.00 89.12 90 GLU A N 1
ATOM 673 C CA . GLU A 1 90 ? 13.854 -3.038 -7.142 1.00 89.12 90 GLU A CA 1
ATOM 674 C C . GLU A 1 90 ? 15.072 -2.421 -6.444 1.00 89.12 90 GLU A C 1
ATOM 676 O O . GLU A 1 90 ? 15.080 -2.260 -5.228 1.00 89.12 90 GLU A O 1
ATOM 681 N N . GLU A 1 91 ? 16.068 -2.018 -7.233 1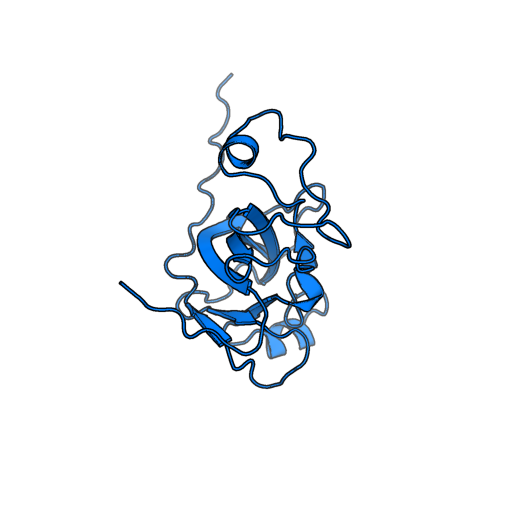.00 86.31 91 GLU A N 1
ATOM 682 C CA . GLU A 1 91 ? 17.297 -1.387 -6.755 1.00 86.31 91 GLU A CA 1
ATOM 683 C C . GLU A 1 91 ? 17.007 -0.074 -6.018 1.00 86.31 91 GLU A C 1
ATOM 685 O O . GLU A 1 91 ? 17.422 0.098 -4.873 1.00 86.31 91 GLU A O 1
ATOM 690 N N . ASP A 1 92 ? 16.212 0.811 -6.624 1.00 86.81 92 ASP A N 1
ATOM 691 C CA . ASP A 1 92 ? 15.860 2.104 -6.029 1.00 86.81 92 ASP A CA 1
ATOM 692 C C . ASP A 1 92 ? 15.046 1.958 -4.736 1.00 86.81 92 ASP A C 1
ATOM 694 O O . ASP A 1 92 ? 15.199 2.757 -3.815 1.00 86.81 92 ASP A O 1
ATOM 698 N N . MET A 1 93 ? 14.191 0.934 -4.647 1.00 84.19 93 MET A N 1
ATOM 699 C CA . MET A 1 93 ? 13.364 0.658 -3.466 1.00 84.19 93 MET A CA 1
ATOM 700 C C . MET A 1 93 ? 14.193 0.218 -2.250 1.00 84.19 93 MET A C 1
ATOM 702 O O . MET A 1 93 ? 13.772 0.411 -1.104 1.00 84.19 93 MET A O 1
ATOM 706 N N . HIS A 1 94 ? 15.351 -0.394 -2.502 1.00 79.69 94 HIS A N 1
ATOM 707 C CA . HIS A 1 94 ? 16.312 -0.810 -1.482 1.00 79.69 94 HIS A CA 1
ATOM 708 C C . HIS A 1 94 ? 17.421 0.223 -1.245 1.00 79.69 94 HIS A C 1
ATOM 710 O O . HIS A 1 94 ? 18.199 0.069 -0.302 1.00 79.69 94 HIS A O 1
ATOM 716 N N . SER A 1 95 ? 17.487 1.275 -2.064 1.00 76.06 95 SER A N 1
ATOM 717 C CA . SER A 1 95 ? 18.467 2.344 -1.917 1.00 76.06 95 SER A CA 1
ATOM 718 C C . SER A 1 95 ? 18.106 3.271 -0.747 1.00 76.06 95 SER A C 1
ATOM 720 O O . SER A 1 95 ? 16.956 3.701 -0.637 1.00 76.06 95 SER A O 1
ATOM 722 N N . PRO A 1 96 ? 19.072 3.634 0.118 1.00 57.84 96 PRO A N 1
ATOM 723 C CA . PRO A 1 96 ? 18.840 4.566 1.222 1.00 57.84 96 PRO A CA 1
ATOM 724 C C . PRO A 1 96 ? 18.551 5.996 0.750 1.00 57.84 96 PRO A C 1
ATOM 726 O O . PRO A 1 96 ? 17.943 6.767 1.486 1.00 57.84 96 PRO A O 1
ATOM 729 N N . GLU A 1 97 ? 18.984 6.354 -0.460 1.00 65.06 97 GLU A N 1
ATOM 730 C CA . GLU A 1 97 ? 18.825 7.707 -1.001 1.00 65.06 97 GLU A CA 1
ATOM 731 C C . GLU A 1 97 ? 17.520 7.883 -1.787 1.00 65.06 97 GLU A C 1
ATOM 733 O O . GLU A 1 97 ? 17.170 9.021 -2.072 1.00 65.06 97 GLU A O 1
ATOM 738 N N . PHE A 1 98 ? 16.794 6.784 -2.064 1.00 65.06 98 PHE A N 1
ATOM 739 C CA . PHE A 1 98 ? 15.663 6.684 -2.995 1.00 65.06 98 PHE A CA 1
ATOM 740 C C . PHE A 1 98 ? 15.954 7.352 -4.354 1.00 65.06 98 PHE A C 1
ATOM 742 O O . PHE A 1 98 ? 16.098 8.566 -4.476 1.00 65.06 98 PHE A O 1
ATOM 749 N N . GLY A 1 99 ? 15.995 6.565 -5.434 1.00 66.00 99 GLY A N 1
ATOM 750 C CA . GLY A 1 99 ? 16.057 7.133 -6.786 1.00 66.00 99 GLY A CA 1
ATOM 751 C C . GLY A 1 99 ? 14.882 8.095 -7.062 1.00 66.00 99 GLY A C 1
ATOM 752 O O . GLY A 1 99 ? 13.891 8.085 -6.330 1.00 66.00 99 GLY A O 1
ATOM 753 N N . PRO A 1 100 ? 14.920 8.903 -8.141 1.00 76.06 100 PRO A N 1
ATOM 754 C CA . PRO A 1 100 ? 13.865 9.883 -8.436 1.00 76.06 100 PRO A CA 1
ATOM 755 C C . PRO A 1 100 ?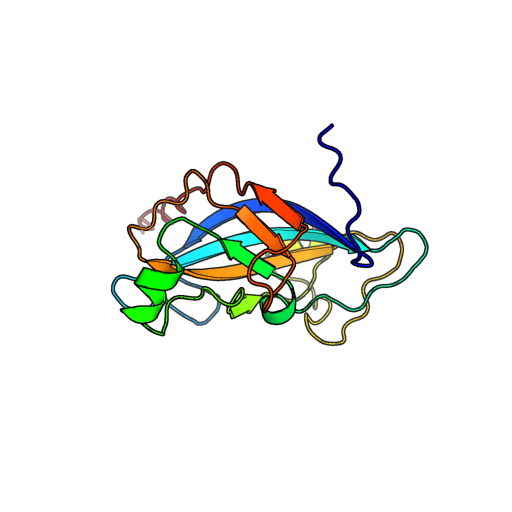 12.466 9.254 -8.564 1.00 76.06 100 PRO A C 1
ATOM 757 O O . PRO A 1 100 ? 11.462 9.942 -8.378 1.00 76.06 100 PRO A O 1
ATOM 760 N N . GLY A 1 101 ? 12.406 7.947 -8.851 1.00 84.62 101 GLY A N 1
ATOM 761 C CA . GLY A 1 101 ? 11.176 7.181 -8.991 1.00 84.62 101 GLY A CA 1
ATOM 762 C C . GLY A 1 101 ? 10.323 7.641 -10.175 1.00 84.62 101 GLY A C 1
ATOM 763 O O . GLY A 1 101 ? 10.544 8.677 -10.800 1.00 84.62 101 GLY A O 1
ATOM 764 N N . VAL A 1 102 ? 9.311 6.849 -10.503 1.00 88.00 102 VAL A N 1
ATOM 765 C CA . VAL A 1 102 ? 8.269 7.217 -11.458 1.00 88.00 102 VAL A CA 1
ATOM 766 C C . VAL A 1 102 ? 7.071 7.759 -10.675 1.00 88.00 102 VAL A C 1
ATOM 768 O O . VAL A 1 102 ? 6.550 7.059 -9.804 1.00 88.00 102 VAL A O 1
ATOM 771 N N . PRO A 1 103 ? 6.593 8.985 -10.948 1.00 85.19 103 PRO A N 1
ATOM 772 C CA . PRO A 1 103 ? 5.468 9.560 -10.219 1.00 85.19 103 PRO A CA 1
ATOM 773 C C . PRO A 1 103 ? 4.230 8.652 -10.224 1.00 85.19 103 PRO A C 1
ATOM 775 O O . PRO A 1 103 ? 3.819 8.149 -11.270 1.00 85.19 103 PRO A O 1
ATOM 778 N N . ARG A 1 104 ? 3.592 8.497 -9.055 1.00 78.75 104 ARG A N 1
ATOM 779 C CA . ARG A 1 104 ? 2.385 7.663 -8.848 1.00 78.75 104 ARG A CA 1
ATOM 780 C C . ARG A 1 104 ? 1.152 8.100 -9.637 1.00 78.75 104 ARG A C 1
ATOM 782 O O . ARG A 1 104 ? 0.147 7.399 -9.665 1.00 78.75 104 ARG A O 1
ATOM 789 N N . GLN A 1 105 ? 1.212 9.291 -10.219 1.00 75.50 105 GLN A N 1
ATOM 790 C CA . GLN A 1 105 ? 0.169 9.870 -11.041 1.00 75.50 105 GLN A CA 1
ATOM 791 C C . GLN A 1 105 ? 0.806 10.306 -12.358 1.00 75.50 105 GLN A C 1
ATOM 793 O O . GLN A 1 105 ? 1.795 11.035 -12.360 1.00 75.50 105 GLN A O 1
ATOM 798 N N . PHE A 1 106 ? 0.242 9.845 -13.474 1.00 74.69 106 PHE A N 1
ATOM 799 C CA . PHE A 1 106 ? 0.666 10.174 -14.843 1.00 74.69 106 PHE A CA 1
ATOM 800 C C . PHE A 1 106 ? 2.050 9.668 -15.289 1.00 74.69 106 PHE A C 1
ATOM 802 O O . PHE A 1 106 ? 2.339 9.755 -16.487 1.00 74.69 106 PHE A O 1
ATOM 809 N N . GLY A 1 107 ? 2.856 9.090 -14.393 1.00 83.88 107 GLY A N 1
ATOM 810 C CA . GLY A 1 107 ? 4.127 8.455 -14.732 1.00 83.88 107 GLY A CA 1
ATOM 811 C C . GLY A 1 107 ? 3.957 7.225 -15.628 1.00 83.88 107 GLY A C 1
ATOM 812 O O . GLY A 1 107 ? 2.966 6.498 -15.524 1.00 83.88 107 GLY A O 1
ATOM 813 N N . ASP A 1 108 ? 4.918 7.012 -16.525 1.00 89.31 108 ASP A N 1
ATOM 814 C CA . ASP A 1 108 ? 4.968 5.855 -17.419 1.00 89.31 108 ASP A CA 1
ATOM 815 C C . ASP A 1 108 ? 5.862 4.769 -16.821 1.00 89.31 108 ASP A C 1
ATOM 817 O O . ASP A 1 108 ? 7.066 4.956 -16.653 1.00 89.31 108 ASP A O 1
ATOM 821 N N . LEU A 1 109 ? 5.264 3.622 -16.512 1.00 89.88 109 LEU A N 1
ATOM 822 C CA . LEU A 1 109 ? 5.979 2.401 -16.176 1.00 89.88 109 LEU A CA 1
ATOM 823 C C . LEU A 1 109 ? 6.363 1.706 -17.482 1.00 89.88 109 LEU A C 1
ATOM 825 O O . LEU A 1 109 ? 5.505 1.445 -18.335 1.00 89.88 109 LEU A O 1
ATOM 829 N N . ALA A 1 110 ? 7.656 1.428 -17.647 1.00 90.31 110 ALA A N 1
ATOM 830 C CA . ALA A 1 110 ? 8.168 0.771 -18.839 1.00 90.31 110 ALA A CA 1
ATOM 831 C C . ALA A 1 110 ? 7.553 -0.627 -19.014 1.00 90.31 110 ALA A C 1
ATOM 833 O O . ALA A 1 110 ? 7.275 -1.335 -18.042 1.00 90.31 110 ALA A O 1
ATOM 834 N N . ALA A 1 111 ? 7.363 -1.030 -20.273 1.00 88.94 111 ALA A N 1
ATOM 835 C CA . ALA A 1 111 ? 6.956 -2.390 -20.604 1.00 88.94 111 ALA A CA 1
ATOM 836 C C . ALA A 1 111 ? 7.954 -3.406 -20.028 1.00 88.94 111 ALA A C 1
ATOM 838 O O . ALA A 1 111 ? 9.152 -3.127 -19.933 1.00 88.94 111 ALA A O 1
ATOM 839 N N . ASP A 1 112 ? 7.447 -4.575 -19.635 1.00 87.19 112 ASP A N 1
ATOM 840 C CA . ASP A 1 112 ? 8.249 -5.711 -19.155 1.00 87.19 112 ASP A CA 1
ATOM 841 C C . ASP A 1 112 ? 9.133 -5.415 -17.927 1.00 87.19 112 ASP A C 1
ATOM 843 O O . ASP A 1 112 ? 9.969 -6.231 -17.543 1.00 87.19 112 ASP A O 1
ATOM 847 N N . THR A 1 113 ? 8.923 -4.269 -17.271 1.00 90.69 113 THR A N 1
ATOM 848 C CA . THR A 1 113 ? 9.662 -3.850 -16.080 1.00 90.69 113 THR A CA 1
ATOM 849 C C . THR A 1 113 ? 8.750 -3.901 -14.858 1.00 90.69 113 THR A C 1
ATOM 851 O O . THR A 1 113 ? 7.705 -3.245 -14.844 1.00 90.69 113 THR A O 1
ATOM 854 N N . PRO A 1 114 ? 9.103 -4.670 -13.815 1.00 92.94 114 PRO A N 1
ATOM 855 C CA . PRO A 1 114 ? 8.410 -4.575 -12.546 1.00 92.94 114 PRO A CA 1
ATOM 856 C C . PRO A 1 114 ? 8.837 -3.317 -11.787 1.00 92.94 114 PRO A C 1
ATOM 858 O O . PRO A 1 114 ? 10.009 -2.947 -11.786 1.00 92.94 114 PRO A O 1
ATOM 861 N N . TYR A 1 115 ? 7.886 -2.721 -11.080 1.00 93.50 115 TYR A N 1
ATOM 862 C CA . TYR A 1 115 ? 8.105 -1.582 -10.200 1.00 93.50 115 TYR A CA 1
ATOM 863 C C . TYR A 1 115 ? 7.571 -1.865 -8.799 1.00 93.50 115 TYR A C 1
ATOM 865 O O . TYR A 1 115 ? 6.671 -2.683 -8.615 1.00 93.50 115 TYR A O 1
ATOM 873 N N . TRP A 1 116 ? 8.114 -1.169 -7.810 1.00 93.50 116 TRP A N 1
ATOM 874 C CA . TRP A 1 116 ? 7.751 -1.272 -6.410 1.00 93.50 116 TRP A CA 1
ATOM 875 C C . TRP A 1 116 ? 7.198 0.052 -5.917 1.00 93.50 116 TRP A C 1
ATOM 877 O O . TRP A 1 116 ? 7.719 1.113 -6.241 1.00 93.50 116 TRP A O 1
ATOM 887 N N . THR A 1 117 ? 6.152 -0.001 -5.110 1.00 92.31 117 THR A N 1
ATOM 888 C CA . THR A 1 117 ? 5.614 1.178 -4.431 1.00 92.31 117 THR A CA 1
ATOM 889 C C . THR A 1 117 ? 5.222 0.810 -3.010 1.00 92.31 117 THR A C 1
ATOM 891 O O . THR A 1 117 ? 4.979 -0.361 -2.697 1.00 92.31 117 THR A O 1
ATOM 894 N N . ARG A 1 118 ? 5.195 1.808 -2.134 1.00 91.62 118 ARG A N 1
ATOM 895 C CA . ARG A 1 118 ? 4.608 1.699 -0.802 1.00 91.62 118 ARG A CA 1
ATOM 896 C C . ARG A 1 118 ? 3.263 2.398 -0.834 1.00 91.62 118 ARG A C 1
ATOM 898 O O . ARG A 1 118 ? 3.171 3.488 -1.392 1.00 91.62 118 ARG A O 1
ATOM 905 N N . ALA A 1 119 ? 2.254 1.786 -0.240 1.00 91.69 119 ALA A N 1
ATOM 906 C CA . ALA A 1 119 ? 0.935 2.380 -0.101 1.00 91.69 119 ALA A CA 1
ATOM 907 C C . ALA A 1 119 ? 0.455 2.241 1.341 1.00 91.69 119 ALA A C 1
ATOM 909 O O . ALA A 1 119 ? 0.759 1.240 1.992 1.00 91.69 119 ALA A O 1
ATOM 910 N N . TRP A 1 120 ? -0.299 3.227 1.819 1.00 93.38 120 TRP A N 1
ATOM 911 C CA . TRP A 1 120 ? -0.808 3.267 3.189 1.00 93.38 120 TRP A CA 1
ATOM 912 C C . TRP A 1 120 ? -2.322 3.404 3.204 1.00 93.38 120 TRP A C 1
ATOM 914 O O . TRP A 1 120 ? -2.901 4.081 2.358 1.00 93.38 120 TRP A O 1
ATOM 924 N N . GLN A 1 121 ? -2.955 2.767 4.182 1.00 93.38 121 GLN A N 1
ATOM 925 C CA . GLN A 1 121 ? -4.362 2.974 4.496 1.00 93.38 121 GLN A CA 1
ATOM 926 C C . GLN A 1 121 ? -4.525 3.114 5.999 1.00 93.38 121 GLN A C 1
ATOM 928 O O . GLN A 1 121 ? -3.987 2.300 6.757 1.00 93.38 121 GLN A O 1
ATOM 933 N N . LEU A 1 122 ? -5.274 4.126 6.420 1.00 93.75 122 LEU A N 1
ATOM 934 C CA . LEU A 1 122 ? -5.538 4.358 7.829 1.00 93.75 122 LEU A CA 1
ATOM 935 C C . LEU A 1 122 ? -6.619 3.397 8.353 1.00 93.75 122 LEU A C 1
ATOM 937 O O . LEU A 1 122 ? -7.696 3.267 7.767 1.00 93.75 122 LEU A O 1
ATOM 941 N N . VAL A 1 123 ? -6.334 2.714 9.460 1.00 94.31 123 VAL A N 1
ATOM 942 C CA . VAL A 1 123 ? -7.224 1.748 10.123 1.00 94.31 123 VAL A CA 1
ATOM 943 C C . VAL A 1 123 ? -7.229 1.979 11.639 1.00 94.31 123 VAL A C 1
ATOM 945 O O . VAL A 1 123 ? -6.279 2.555 12.166 1.00 94.31 123 VAL A O 1
ATOM 948 N N . PRO A 1 124 ? -8.244 1.511 12.383 1.00 95.69 124 PRO A N 1
ATOM 949 C CA . PRO A 1 124 ? -8.191 1.498 13.844 1.00 95.69 124 PRO A CA 1
ATOM 950 C C . PRO A 1 124 ? -6.994 0.693 14.369 1.00 95.69 124 PRO A C 1
ATOM 952 O O . PRO A 1 124 ? -6.715 -0.393 13.863 1.00 95.69 124 PRO A O 1
ATOM 955 N N . GLU A 1 125 ? -6.331 1.162 15.431 1.00 93.44 125 GLU A N 1
ATOM 956 C CA . GLU A 1 125 ? -5.154 0.488 16.021 1.00 93.44 125 GLU A CA 1
ATOM 957 C C . GLU A 1 125 ? -5.440 -0.973 16.440 1.00 93.44 125 GLU A C 1
ATOM 959 O O . GLU A 1 125 ? -4.573 -1.850 16.383 1.00 93.44 125 GLU A O 1
ATOM 964 N N . GLY A 1 126 ? -6.690 -1.254 16.819 1.00 90.62 126 GLY A N 1
ATOM 965 C CA . GLY A 1 126 ? -7.183 -2.578 17.203 1.00 90.62 126 GLY A CA 1
ATOM 966 C C . GLY A 1 126 ? -7.872 -3.378 16.093 1.00 90.62 126 GLY A C 1
ATOM 967 O O . GLY A 1 126 ? -8.518 -4.377 16.409 1.00 90.62 126 GLY A O 1
ATOM 968 N N . ALA A 1 127 ? -7.801 -2.953 14.828 1.00 93.25 127 ALA A N 1
ATOM 969 C CA . ALA A 1 127 ? -8.466 -3.652 13.729 1.00 93.25 127 ALA A CA 1
ATOM 970 C C . ALA A 1 127 ? -7.959 -5.100 13.573 1.00 93.25 127 ALA A C 1
ATOM 972 O O . ALA A 1 127 ? -6.753 -5.362 13.587 1.00 93.25 127 ALA A O 1
ATOM 973 N N . ASP A 1 128 ? -8.878 -6.054 13.384 1.00 93.00 128 ASP A N 1
ATOM 974 C CA . ASP A 1 128 ? -8.518 -7.438 13.061 1.00 93.00 128 ASP A CA 1
ATOM 975 C C . ASP A 1 128 ? -8.158 -7.557 11.574 1.00 93.00 128 ASP A C 1
ATOM 977 O O . ASP A 1 128 ? -9.017 -7.563 10.691 1.00 93.00 128 ASP A O 1
ATOM 981 N N . LEU A 1 129 ? -6.858 -7.677 11.302 1.00 94.38 129 LEU A N 1
ATOM 982 C CA . LEU A 1 129 ? -6.313 -7.806 9.951 1.00 94.38 129 LEU A CA 1
ATOM 983 C C . LEU A 1 129 ? -6.046 -9.264 9.540 1.00 94.38 129 LEU A C 1
ATOM 985 O O . LEU A 1 129 ? -5.504 -9.505 8.463 1.00 94.38 129 LEU A O 1
ATOM 989 N N . SER A 1 130 ? -6.428 -10.255 10.355 1.00 92.00 130 SER A N 1
ATOM 990 C CA . SER A 1 130 ? -6.113 -11.676 10.113 1.00 92.00 130 SER A CA 1
ATOM 991 C C . SER A 1 130 ? -6.703 -12.234 8.813 1.00 92.00 130 SER A C 1
ATOM 993 O O . SER A 1 130 ? -6.154 -13.170 8.227 1.00 92.00 130 SER A O 1
ATOM 995 N N . ARG A 1 131 ? -7.811 -11.652 8.339 1.00 92.12 131 ARG A N 1
ATOM 996 C CA . ARG A 1 131 ? -8.465 -11.991 7.063 1.00 92.12 131 ARG A CA 1
ATOM 997 C C . ARG A 1 131 ? -8.447 -10.842 6.062 1.00 92.12 131 ARG A C 1
ATOM 999 O O . ARG A 1 131 ? -9.181 -10.898 5.073 1.00 92.12 131 ARG A O 1
ATOM 1006 N N . ALA A 1 132 ? -7.635 -9.817 6.318 1.00 93.81 132 ALA A N 1
ATOM 1007 C CA . ALA A 1 132 ? -7.574 -8.647 5.465 1.00 93.81 132 ALA A CA 1
ATOM 1008 C C . ALA A 1 132 ? -7.086 -9.007 4.056 1.00 93.81 132 ALA A C 1
ATOM 1010 O O . ALA A 1 132 ? -6.265 -9.912 3.853 1.00 93.81 132 ALA A O 1
ATOM 1011 N N . ARG A 1 133 ? -7.602 -8.284 3.064 1.00 93.19 133 ARG A N 1
ATOM 1012 C CA . ARG A 1 133 ? -7.284 -8.482 1.648 1.00 93.19 133 ARG A CA 1
ATOM 1013 C C . ARG A 1 133 ? -6.979 -7.144 1.002 1.00 93.19 133 ARG A C 1
ATOM 1015 O O . ARG A 1 133 ? -7.680 -6.172 1.262 1.00 93.19 133 ARG A O 1
ATOM 1022 N N . LEU A 1 134 ? -5.974 -7.110 0.138 1.00 92.25 134 LEU A N 1
ATOM 1023 C CA . LEU A 1 134 ? -5.795 -6.020 -0.809 1.00 92.25 134 LEU A CA 1
ATOM 1024 C C . LEU A 1 134 ? -6.723 -6.282 -1.984 1.00 92.25 134 LEU A C 1
ATOM 1026 O O . LEU A 1 134 ? -6.630 -7.340 -2.604 1.00 92.25 134 LEU A O 1
ATOM 1030 N N . CYS A 1 135 ? -7.591 -5.334 -2.288 1.00 88.81 135 CYS A N 1
ATOM 1031 C CA . CYS A 1 135 ? -8.530 -5.451 -3.385 1.00 88.81 135 CYS A CA 1
ATOM 1032 C C . CYS A 1 135 ? -8.347 -4.329 -4.400 1.00 88.81 135 CYS A C 1
ATOM 1034 O O . CYS A 1 135 ? -8.085 -3.186 -4.019 1.00 88.81 135 CYS A O 1
ATOM 1036 N N . GLU A 1 136 ? -8.524 -4.657 -5.679 1.00 81.94 136 GLU A N 1
ATOM 1037 C CA . GLU A 1 136 ? -8.541 -3.676 -6.757 1.00 81.94 136 GLU A CA 1
ATOM 1038 C C . GLU A 1 136 ? -9.954 -3.123 -6.980 1.00 81.94 136 GLU A C 1
ATOM 1040 O O . GLU A 1 136 ? -10.840 -3.853 -7.417 1.00 81.94 136 GLU A O 1
ATOM 1045 N N . GLY A 1 137 ? -10.171 -1.834 -6.712 1.00 68.44 137 GLY A N 1
ATOM 1046 C CA . GLY A 1 137 ? -11.426 -1.140 -7.013 1.00 68.44 137 GLY A CA 1
ATOM 1047 C C . GLY A 1 137 ? -11.867 -0.168 -5.922 1.00 68.44 137 GLY A C 1
ATOM 1048 O O . GLY A 1 137 ? -12.452 -0.567 -4.919 1.00 68.44 137 GLY A O 1
ATOM 1049 N N . GLY A 1 138 ? -11.669 1.133 -6.152 1.00 56.47 138 GLY A N 1
ATOM 1050 C CA . GLY A 1 138 ? -12.012 2.189 -5.188 1.00 56.47 138 GLY A CA 1
ATOM 1051 C C . GLY A 1 138 ? -13.499 2.572 -5.089 1.00 56.47 138 GLY A C 1
ATOM 1052 O O . GLY A 1 138 ? -13.810 3.583 -4.467 1.00 56.47 138 GLY A O 1
ATOM 1053 N N . ARG A 1 139 ? -14.439 1.861 -5.743 1.00 52.09 139 ARG A N 1
ATOM 1054 C CA . ARG A 1 139 ? -15.871 2.271 -5.784 1.00 52.09 139 ARG A CA 1
ATOM 1055 C C . ARG A 1 139 ? -16.920 1.158 -5.893 1.00 52.09 139 ARG A C 1
ATOM 1057 O O . ARG A 1 139 ? -18.106 1.466 -5.808 1.00 52.09 139 ARG A O 1
ATOM 1064 N N . ALA A 1 140 ? -16.533 -0.098 -6.108 1.00 50.16 140 ALA A N 1
ATOM 1065 C CA . ALA A 1 140 ? -17.489 -1.198 -6.234 1.00 50.16 140 ALA A CA 1
ATOM 1066 C C . ALA A 1 140 ? -17.737 -1.861 -4.871 1.00 50.16 140 ALA A C 1
ATOM 1068 O O . ALA A 1 140 ? -16.816 -2.025 -4.067 1.00 50.16 140 ALA A O 1
ATOM 1069 N N . GLU A 1 141 ? -18.987 -2.245 -4.605 1.00 55.47 141 GLU A N 1
ATOM 1070 C CA . GLU A 1 141 ? -19.354 -2.939 -3.365 1.00 55.47 141 GLU A CA 1
ATOM 1071 C C . GLU A 1 141 ? -18.661 -4.302 -3.240 1.00 55.47 141 GLU A C 1
ATOM 1073 O O . GLU A 1 141 ? -18.335 -4.699 -2.121 1.00 55.47 141 GLU A O 1
ATOM 1078 N N . ASP A 1 142 ? -18.279 -4.915 -4.363 1.00 56.84 142 ASP A N 1
ATOM 1079 C CA . ASP A 1 142 ? -17.364 -6.053 -4.425 1.00 56.84 142 ASP A CA 1
ATOM 1080 C C . ASP A 1 142 ? -16.327 -5.865 -5.547 1.00 56.84 142 ASP A C 1
ATOM 1082 O O . ASP A 1 142 ? -16.686 -5.876 -6.722 1.00 56.84 142 ASP A O 1
ATOM 1086 N N . PRO A 1 143 ? -15.048 -5.630 -5.220 1.00 61.38 143 PRO A N 1
ATOM 1087 C CA . PRO A 1 143 ? -13.962 -5.682 -6.182 1.00 61.38 143 PRO A CA 1
ATOM 1088 C C . PRO A 1 143 ? -13.700 -7.138 -6.580 1.00 61.38 143 PRO A C 1
ATOM 1090 O O . PRO A 1 143 ? -13.433 -7.983 -5.726 1.00 61.38 143 PRO A O 1
ATOM 1093 N N . ASP A 1 144 ? -13.737 -7.411 -7.884 1.00 64.00 144 ASP A N 1
ATOM 1094 C CA . ASP A 1 144 ? -13.573 -8.761 -8.439 1.00 64.00 144 ASP A CA 1
ATOM 1095 C C . ASP A 1 144 ? -12.161 -9.343 -8.217 1.00 64.00 144 ASP A C 1
ATOM 1097 O O . ASP A 1 144 ? -11.978 -10.558 -8.258 1.00 64.00 144 ASP A O 1
ATOM 1101 N N . ASN A 1 145 ? -11.162 -8.501 -7.913 1.00 78.56 145 ASN A N 1
ATOM 1102 C CA . ASN A 1 145 ? -9.783 -8.931 -7.679 1.00 78.56 145 ASN A CA 1
ATOM 1103 C C . ASN A 1 145 ? -9.334 -8.588 -6.259 1.00 78.56 145 ASN A C 1
ATOM 1105 O O . ASN A 1 145 ? -9.001 -7.440 -5.963 1.00 78.56 145 ASN A O 1
ATOM 1109 N N . CYS A 1 146 ? -9.250 -9.596 -5.393 1.00 86.31 146 CYS A N 1
ATOM 1110 C CA . CYS A 1 146 ? -8.679 -9.457 -4.058 1.00 86.31 146 CYS A CA 1
ATOM 1111 C C . CYS A 1 146 ? -7.599 -10.507 -3.810 1.00 86.31 146 CYS A C 1
ATOM 1113 O O . CYS A 1 146 ? -7.802 -11.694 -4.063 1.00 86.31 146 CYS A O 1
ATOM 1115 N N . VAL A 1 147 ? -6.489 -10.091 -3.207 1.00 89.38 147 VAL A N 1
ATOM 1116 C CA . VAL A 1 147 ? -5.432 -10.983 -2.726 1.00 89.38 147 VAL A CA 1
ATOM 1117 C C . VAL A 1 147 ? -5.307 -10.871 -1.202 1.00 89.38 147 VAL A C 1
ATOM 1119 O O . VAL A 1 147 ? -5.344 -9.762 -0.665 1.00 89.38 147 VAL A O 1
ATOM 1122 N N . PRO A 1 148 ? -5.187 -11.988 -0.460 1.00 92.44 148 PRO A N 1
ATOM 1123 C CA . PRO A 1 148 ? -4.960 -11.937 0.983 1.00 92.44 148 PRO A CA 1
ATOM 1124 C C . PRO A 1 148 ? -3.682 -11.163 1.317 1.00 92.44 148 PRO A C 1
ATOM 1126 O O . PRO A 1 148 ? -2.666 -11.372 0.654 1.00 92.44 148 PRO A O 1
ATOM 1129 N N . LEU A 1 149 ? -3.707 -10.332 2.368 1.00 92.75 149 LEU A N 1
ATOM 1130 C CA . LEU A 1 149 ? -2.490 -9.649 2.830 1.00 92.75 149 LEU A CA 1
ATOM 1131 C C . LEU A 1 149 ? -1.428 -10.633 3.338 1.00 92.75 149 LEU A C 1
ATOM 1133 O O . LEU A 1 149 ? -0.233 -10.374 3.224 1.00 92.75 149 LEU A O 1
ATOM 1137 N N . GLY A 1 150 ? -1.868 -11.766 3.892 1.00 90.38 150 GLY A N 1
ATOM 1138 C CA . GLY A 1 150 ? -1.001 -12.683 4.621 1.00 90.38 150 GLY A CA 1
ATOM 1139 C C . GLY A 1 150 ? -0.701 -12.158 6.025 1.00 90.38 150 GLY A C 1
ATOM 1140 O O . GLY A 1 150 ? -1.558 -11.560 6.673 1.00 90.38 150 GLY A O 1
ATOM 1141 N N . THR A 1 151 ? 0.507 -12.410 6.523 1.00 91.56 151 THR A N 1
ATOM 1142 C CA . THR A 1 151 ? 0.928 -11.926 7.842 1.00 91.56 151 THR A CA 1
ATOM 1143 C C . THR A 1 151 ? 1.236 -10.434 7.787 1.00 91.56 151 THR A C 1
ATOM 1145 O O . THR A 1 151 ? 2.223 -10.033 7.178 1.00 91.56 151 THR A O 1
ATOM 1148 N N . VAL A 1 152 ? 0.435 -9.626 8.482 1.00 92.44 152 VAL A N 1
ATOM 1149 C CA . VAL A 1 152 ? 0.741 -8.211 8.716 1.00 92.44 152 VAL A CA 1
ATOM 1150 C C . VAL A 1 152 ? 1.666 -8.112 9.925 1.00 92.44 152 VAL A C 1
ATOM 1152 O O . VAL A 1 152 ? 1.283 -8.449 11.048 1.00 92.44 152 VAL A O 1
ATOM 1155 N N . ARG A 1 153 ? 2.909 -7.687 9.702 1.00 91.00 153 ARG A N 1
ATOM 1156 C CA . ARG A 1 153 ? 3.889 -7.515 10.779 1.00 91.00 153 ARG A CA 1
ATOM 1157 C C . ARG A 1 153 ? 3.594 -6.219 11.522 1.00 91.00 153 ARG A C 1
ATOM 1159 O O . ARG A 1 153 ? 3.242 -5.222 10.913 1.00 91.00 153 ARG A O 1
ATOM 1166 N N . ARG A 1 154 ? 3.752 -6.186 12.837 1.00 79.50 154 ARG A N 1
ATOM 1167 C CA . ARG A 1 154 ? 3.896 -4.889 13.509 1.00 79.50 154 ARG A CA 1
ATOM 1168 C C . ARG A 1 154 ? 5.328 -4.463 13.273 1.00 79.50 154 ARG A C 1
ATOM 1170 O O . ARG A 1 154 ? 6.203 -5.310 13.461 1.00 79.50 154 ARG A O 1
ATOM 1177 N N . ASP A 1 155 ? 5.561 -3.233 12.822 1.00 62.97 155 ASP A N 1
ATOM 1178 C CA . ASP A 1 155 ? 6.925 -2.727 12.803 1.00 62.97 155 ASP A CA 1
ATOM 1179 C C . ASP A 1 155 ? 7.398 -2.731 14.263 1.00 62.97 155 ASP A C 1
ATOM 1181 O O . ASP A 1 155 ? 6.932 -1.967 15.112 1.00 62.97 155 ASP A O 1
ATOM 1185 N N . GLY A 1 156 ? 8.174 -3.759 14.609 1.00 42.53 156 GLY A N 1
ATOM 1186 C CA . GLY A 1 156 ? 8.761 -3.902 15.924 1.00 42.53 156 GLY A CA 1
ATOM 1187 C C . GLY A 1 156 ? 9.743 -2.764 16.011 1.00 42.53 156 GLY A C 1
ATOM 1188 O O . GLY A 1 156 ? 10.704 -2.770 15.250 1.00 42.53 156 GLY A O 1
ATOM 1189 N N . GLY A 1 157 ? 9.420 -1.783 16.853 1.00 36.12 157 GLY A N 1
ATOM 1190 C CA . GLY A 1 157 ? 10.047 -0.476 16.857 1.00 36.12 157 GLY A CA 1
ATOM 1191 C C . GLY A 1 157 ? 11.538 -0.506 16.563 1.00 36.12 157 GLY A C 1
ATOM 1192 O O . GLY A 1 157 ? 12.279 -1.385 17.009 1.00 36.12 157 GLY A O 1
ATOM 1193 N N . GLN A 1 158 ? 11.984 0.534 15.872 1.00 35.84 158 GLN A N 1
ATOM 1194 C CA . GLN A 1 15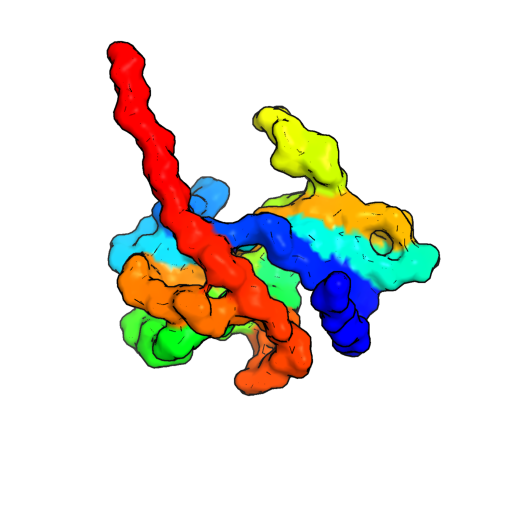8 ? 13.326 1.038 16.079 1.00 35.84 158 GLN A CA 1
ATOM 1195 C C . GLN A 1 158 ? 13.547 1.062 17.601 1.00 35.84 158 GLN A C 1
ATOM 1197 O O . GLN A 1 158 ? 12.866 1.790 18.327 1.00 35.84 158 GLN A O 1
ATOM 1202 N N . GLY A 1 159 ? 14.367 0.133 18.100 1.00 31.12 159 GLY A N 1
ATOM 1203 C CA . GLY A 1 159 ? 14.650 0.028 19.525 1.00 31.12 159 GLY A CA 1
ATOM 1204 C C . GLY A 1 159 ? 15.174 1.371 20.036 1.00 31.12 159 GLY A C 1
ATOM 1205 O O . GLY A 1 159 ? 15.673 2.164 19.234 1.00 31.12 159 GLY A O 1
ATOM 1206 N N . PRO A 1 160 ? 15.083 1.652 21.347 1.00 38.06 160 PRO A N 1
ATOM 1207 C CA . PRO A 1 160 ? 15.659 2.871 21.891 1.00 38.06 160 PRO A CA 1
ATOM 1208 C C . PRO A 1 160 ? 17.128 2.932 21.469 1.00 38.06 160 PRO A C 1
ATOM 1210 O O . PRO A 1 160 ? 17.900 2.017 21.765 1.00 38.06 160 PRO A O 1
ATOM 1213 N N . THR A 1 161 ? 17.504 3.987 20.749 1.00 36.09 161 THR A N 1
ATOM 1214 C CA . THR A 1 161 ? 18.902 4.319 20.505 1.00 36.09 161 THR A CA 1
ATOM 1215 C C . THR A 1 161 ? 19.519 4.561 21.874 1.00 36.09 161 THR A C 1
ATOM 1217 O O . THR A 1 161 ? 19.308 5.596 22.501 1.00 36.09 161 THR A O 1
ATOM 1220 N N . ALA A 1 162 ? 20.211 3.551 22.392 1.00 37.50 162 ALA A N 1
ATOM 1221 C CA . ALA A 1 162 ? 21.145 3.737 23.480 1.00 37.50 162 ALA A CA 1
ATOM 1222 C C . ALA A 1 162 ? 22.295 4.596 22.938 1.00 37.50 162 ALA A C 1
ATOM 1224 O O . ALA A 1 162 ? 22.965 4.198 21.982 1.00 37.50 162 ALA A O 1
ATOM 1225 N N . GLY A 1 163 ? 22.481 5.771 23.534 1.00 33.88 163 GLY A N 1
ATOM 1226 C CA . GLY A 1 163 ? 23.553 6.718 23.242 1.00 33.88 163 GLY A CA 1
ATOM 1227 C C . GLY A 1 163 ? 23.384 7.983 24.057 1.00 33.88 163 GLY A C 1
ATOM 1228 O O . GLY A 1 163 ? 22.624 8.855 23.592 1.00 33.88 163 GLY A O 1
#

pLDDT: mean 81.06, std 17.38, range [28.55, 95.69]

Sequence (163 aa):
MLSVEQGPYPHTVRIVDAFVSPDAPESPAPKDLTYVQLVLKVAGTPGRPLKAPHPNAYWVVRYDGCKTAQEADSQVGCGGMDDGTAYFTEEDMHSPEFGPGVPRQFGDLAADTPYWTRAWQLVPEGADLSRARLCEGGRAEDPDNCVPLGTVRRDGGQGPTAG